Protein AF-A0A920VM15-F1 (afdb_monomer_lite)

pLDDT: mean 83.74, std 12.11, range [47.72, 96.0]

Structure (mmCIF, N/CA/C/O backbone):
data_AF-A0A920VM15-F1
#
_entry.id   AF-A0A920VM15-F1
#
loop_
_atom_site.group_PDB
_atom_site.id
_atom_site.type_symbol
_atom_site.label_atom_id
_atom_site.label_alt_id
_atom_site.label_comp_id
_atom_site.label_asym_id
_atom_site.label_entity_id
_atom_site.label_seq_id
_atom_site.pdbx_PDB_ins_code
_atom_site.Cartn_x
_atom_site.Cartn_y
_atom_site.Cartn_z
_atom_site.occupancy
_atom_site.B_iso_or_equiv
_atom_site.auth_seq_id
_atom_site.auth_comp_id
_atom_site.auth_asym_id
_atom_site.auth_atom_id
_atom_site.pdbx_PDB_model_num
ATOM 1 N N . MET A 1 1 ? 16.550 -5.297 4.696 1.00 69.75 1 MET A N 1
ATOM 2 C CA . MET A 1 1 ? 15.982 -5.870 3.453 1.00 69.75 1 MET A CA 1
ATOM 3 C C . MET A 1 1 ? 17.003 -6.831 2.857 1.00 69.75 1 MET A C 1
ATOM 5 O O . MET A 1 1 ? 18.177 -6.502 2.910 1.00 69.75 1 MET A O 1
ATOM 9 N N . ARG A 1 2 ? 16.582 -8.013 2.374 1.00 75.94 2 ARG A N 1
ATOM 10 C CA . ARG A 1 2 ? 17.466 -9.084 1.843 1.00 75.94 2 ARG A CA 1
ATOM 11 C C . ARG A 1 2 ? 17.339 -9.308 0.327 1.00 75.94 2 ARG A C 1
ATOM 13 O O . ARG A 1 2 ? 17.955 -10.216 -0.217 1.00 75.94 2 ARG A O 1
ATOM 20 N N . LEU A 1 3 ? 16.478 -8.546 -0.341 1.00 76.50 3 LEU A N 1
ATOM 21 C CA . LEU A 1 3 ? 16.259 -8.643 -1.780 1.00 76.50 3 LEU A CA 1
ATOM 22 C C . LEU A 1 3 ? 17.091 -7.569 -2.481 1.00 76.50 3 LEU A C 1
ATOM 24 O O . LEU A 1 3 ? 17.057 -6.413 -2.060 1.00 76.50 3 LEU A O 1
ATOM 28 N N . LEU A 1 4 ? 17.803 -7.960 -3.537 1.00 77.56 4 LEU A N 1
ATOM 29 C CA . LEU A 1 4 ? 18.454 -7.052 -4.477 1.00 77.56 4 LEU A CA 1
ATOM 30 C C . LEU A 1 4 ? 17.941 -7.377 -5.882 1.00 77.56 4 LEU A C 1
ATOM 32 O O . LEU A 1 4 ? 18.099 -8.506 -6.351 1.00 77.56 4 LEU A O 1
ATOM 36 N N . GLU A 1 5 ? 17.326 -6.399 -6.542 1.00 76.06 5 GLU A N 1
ATOM 37 C CA . GLU A 1 5 ? 16.900 -6.513 -7.938 1.00 76.06 5 GLU A CA 1
ATOM 38 C C . GLU A 1 5 ? 17.951 -5.844 -8.831 1.00 76.06 5 GLU A C 1
ATOM 40 O O . GLU A 1 5 ? 18.312 -4.685 -8.619 1.00 76.06 5 GLU A O 1
ATOM 45 N N . VAL A 1 6 ? 18.482 -6.593 -9.799 1.00 78.38 6 VAL A N 1
ATOM 46 C CA . VAL A 1 6 ? 19.460 -6.093 -10.774 1.00 78.38 6 VAL A CA 1
ATOM 47 C C . VAL A 1 6 ? 18.775 -6.039 -12.134 1.00 78.38 6 VAL A C 1
ATOM 49 O O . VAL A 1 6 ? 18.546 -7.079 -12.744 1.00 78.38 6 VAL A O 1
ATOM 52 N N . VAL A 1 7 ? 18.462 -4.831 -12.607 1.00 76.88 7 VAL A N 1
ATOM 53 C CA . VAL A 1 7 ? 17.734 -4.609 -13.867 1.00 76.88 7 VAL A CA 1
ATOM 54 C C . VAL A 1 7 ? 18.708 -4.277 -14.998 1.00 76.88 7 VAL A C 1
ATOM 56 O O . VAL A 1 7 ? 19.536 -3.372 -14.879 1.00 76.88 7 VAL A O 1
ATOM 59 N N . ALA A 1 8 ? 18.596 -4.991 -16.119 1.00 79.25 8 ALA A N 1
ATOM 60 C CA . ALA A 1 8 ? 19.393 -4.755 -17.319 1.00 79.25 8 ALA A CA 1
ATOM 61 C C . ALA A 1 8 ? 18.551 -4.074 -18.409 1.00 79.25 8 ALA A C 1
ATOM 63 O O . ALA A 1 8 ? 17.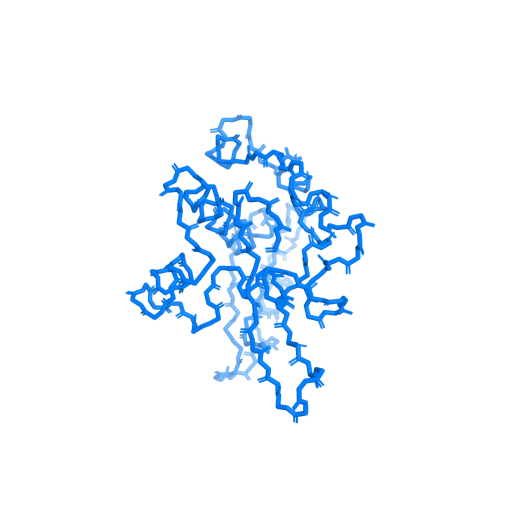553 -4.623 -18.869 1.00 79.25 8 ALA A O 1
ATOM 64 N N . GLY A 1 9 ? 18.977 -2.895 -18.863 1.00 79.19 9 GLY A N 1
ATOM 65 C CA . GLY A 1 9 ? 18.382 -2.231 -20.023 1.00 79.19 9 GLY A CA 1
ATOM 66 C C . GLY A 1 9 ? 18.972 -2.735 -21.344 1.00 79.19 9 GLY A C 1
ATOM 67 O O . GLY A 1 9 ? 19.984 -3.433 -21.369 1.00 79.19 9 GLY A O 1
ATOM 68 N N . HIS A 1 10 ? 18.405 -2.303 -22.474 1.00 81.94 10 HIS A N 1
ATOM 69 C CA . HIS A 1 10 ? 18.841 -2.727 -23.818 1.00 81.94 10 HIS A CA 1
ATOM 70 C C . HIS A 1 10 ? 20.315 -2.436 -24.145 1.00 81.94 10 HIS A C 1
ATOM 72 O O . HIS A 1 10 ? 20.894 -3.075 -25.019 1.00 81.94 10 HIS A O 1
ATOM 78 N N . LYS A 1 11 ? 20.922 -1.456 -23.467 1.00 86.19 11 LYS A N 1
ATOM 79 C CA . LYS A 1 11 ? 22.331 -1.071 -23.645 1.00 86.19 11 LYS A CA 1
ATOM 80 C C . LYS A 1 11 ? 23.255 -1.668 -22.579 1.00 86.19 11 LYS A C 1
ATOM 82 O O . LYS A 1 11 ? 24.462 -1.435 -22.628 1.00 86.19 11 LYS A O 1
ATOM 87 N N . THR A 1 12 ? 22.715 -2.398 -21.603 1.00 83.25 12 THR A N 1
ATOM 88 C CA . THR A 1 12 ? 23.509 -2.977 -20.520 1.00 83.25 12 THR A CA 1
ATOM 89 C C . THR A 1 12 ? 24.332 -4.140 -21.058 1.00 83.25 12 THR A C 1
ATOM 91 O O . THR A 1 12 ? 23.804 -5.098 -21.619 1.00 83.25 12 THR A O 1
ATOM 94 N N . ARG A 1 13 ? 25.654 -4.054 -20.897 1.00 85.31 13 ARG A N 1
ATOM 95 C CA . ARG A 1 13 ? 26.581 -5.066 -21.406 1.00 85.31 13 ARG A CA 1
ATOM 96 C C . ARG A 1 13 ? 26.505 -6.341 -20.538 1.00 85.31 13 ARG A C 1
ATOM 98 O O . ARG A 1 13 ? 26.570 -6.238 -19.315 1.00 85.31 13 ARG A O 1
ATOM 105 N N . PRO A 1 14 ? 26.380 -7.553 -21.107 1.00 80.31 14 PRO A N 1
ATOM 106 C CA . PRO A 1 14 ? 26.185 -8.765 -20.298 1.00 80.31 14 PRO A CA 1
ATOM 107 C C . PRO A 1 14 ? 27.326 -9.097 -19.320 1.00 80.31 14 PRO A C 1
ATOM 109 O O . PRO A 1 14 ? 27.109 -9.725 -18.287 1.00 80.31 14 PRO A O 1
ATOM 112 N N . ASP A 1 15 ? 28.554 -8.687 -19.623 1.00 84.19 15 ASP A N 1
ATOM 113 C CA . ASP A 1 15 ? 29.727 -8.850 -18.755 1.00 84.19 15 ASP A CA 1
ATOM 114 C C . ASP A 1 15 ? 29.670 -7.974 -17.493 1.00 84.19 15 ASP A C 1
ATOM 116 O O . ASP A 1 15 ? 30.233 -8.382 -16.480 1.00 84.19 15 ASP A O 1
ATOM 120 N N . VAL A 1 16 ? 28.967 -6.831 -17.507 1.00 82.31 16 VAL A N 1
ATOM 121 C CA . VAL A 1 16 ? 28.811 -5.984 -16.308 1.00 82.31 16 VAL A CA 1
ATOM 122 C C . VAL A 1 16 ? 27.791 -6.544 -15.317 1.00 82.31 16 VAL A C 1
ATOM 124 O O . VAL A 1 16 ? 27.842 -6.202 -14.141 1.00 82.31 16 VAL A O 1
ATOM 127 N N . LEU A 1 17 ? 26.908 -7.449 -15.754 1.00 76.31 17 LEU A N 1
ATOM 128 C CA . LEU A 1 17 ? 25.917 -8.096 -14.885 1.00 76.31 17 LEU A CA 1
ATOM 129 C C . LEU A 1 17 ? 26.529 -9.201 -14.013 1.00 76.31 17 LEU A C 1
ATOM 131 O O . LEU A 1 17 ? 26.066 -9.442 -12.898 1.00 76.31 17 LEU A O 1
ATOM 135 N N . LYS A 1 18 ? 27.590 -9.864 -14.495 1.00 72.75 18 LYS A N 1
ATOM 136 C CA . LYS A 1 18 ? 28.226 -10.990 -13.789 1.00 72.75 18 LYS A CA 1
ATOM 137 C C . LYS A 1 18 ? 28.810 -10.584 -12.424 1.00 72.75 18 LYS A C 1
ATOM 139 O O . LYS A 1 18 ? 28.553 -11.297 -11.457 1.00 72.75 18 LYS A O 1
ATOM 144 N N . PRO A 1 19 ? 29.530 -9.450 -12.285 1.00 75.69 19 PRO A N 1
ATOM 145 C CA . PRO A 1 19 ? 29.962 -8.963 -10.977 1.00 75.69 19 PRO A CA 1
ATOM 146 C C . PRO A 1 19 ? 28.802 -8.552 -10.064 1.00 75.69 19 PRO A C 1
ATOM 148 O O . PRO A 1 19 ? 28.908 -8.739 -8.857 1.00 75.69 19 PRO A O 1
ATOM 151 N N . CYS A 1 20 ? 27.690 -8.038 -10.608 1.00 71.25 20 CYS A N 1
ATOM 152 C CA . CYS A 1 20 ? 26.536 -7.610 -9.810 1.00 71.25 20 CYS A CA 1
ATOM 153 C C . CYS A 1 20 ? 25.872 -8.771 -9.060 1.00 71.25 20 CYS A C 1
ATOM 155 O O . CYS A 1 20 ? 25.468 -8.594 -7.914 1.00 71.25 20 CYS A O 1
ATOM 157 N N . GLY A 1 21 ? 25.830 -9.969 -9.653 1.00 64.56 21 GLY A N 1
ATOM 158 C CA . GLY A 1 21 ? 25.385 -11.180 -8.951 1.00 64.56 21 GLY A CA 1
ATOM 159 C C . GLY A 1 21 ? 26.270 -11.539 -7.750 1.00 64.56 21 GLY A C 1
ATOM 160 O O . GLY A 1 21 ? 25.779 -12.072 -6.760 1.00 64.56 21 GLY A O 1
ATOM 161 N N . ASN A 1 22 ? 27.553 -11.166 -7.797 1.00 66.44 22 ASN A N 1
ATOM 162 C CA . ASN A 1 22 ? 28.522 -11.397 -6.725 1.00 66.44 22 ASN A CA 1
ATOM 163 C C . ASN A 1 22 ? 28.566 -10.264 -5.683 1.00 66.44 22 ASN A C 1
ATOM 165 O O . ASN A 1 22 ? 29.243 -10.421 -4.670 1.00 66.44 22 ASN A O 1
ATOM 169 N N . LEU A 1 23 ? 27.854 -9.144 -5.892 1.00 65.88 23 LEU A N 1
ATOM 170 C CA . LEU A 1 23 ? 27.677 -8.083 -4.879 1.00 65.88 23 LEU A CA 1
ATOM 171 C C . LEU A 1 23 ? 26.767 -8.522 -3.721 1.00 65.88 23 LEU A C 1
ATOM 173 O O . LEU A 1 23 ? 26.707 -7.851 -2.693 1.00 65.88 23 LEU A O 1
ATOM 177 N N . ALA A 1 24 ? 26.109 -9.672 -3.870 1.00 62.44 24 ALA A N 1
ATOM 178 C CA . ALA A 1 24 ? 25.329 -10.361 -2.854 1.00 62.44 24 ALA A CA 1
ATOM 179 C C . ALA A 1 24 ? 26.046 -11.644 -2.359 1.00 62.44 24 ALA A C 1
ATOM 181 O O . ALA A 1 24 ? 25.526 -12.744 -2.550 1.00 62.44 24 ALA A O 1
ATOM 182 N N . PRO A 1 25 ? 27.256 -11.575 -1.764 1.00 52.12 25 PRO A N 1
ATOM 183 C CA . PRO A 1 25 ? 27.951 -12.777 -1.316 1.00 52.12 25 PRO A CA 1
ATOM 184 C C . PRO A 1 25 ? 27.314 -13.330 -0.024 1.00 52.12 25 PRO A C 1
ATOM 186 O O . PRO A 1 25 ? 27.494 -12.762 1.053 1.00 52.12 25 PRO A O 1
ATOM 189 N N . GLY A 1 26 ? 26.595 -14.457 -0.123 1.00 59.56 26 GLY A N 1
ATOM 190 C CA . GLY A 1 26 ? 26.108 -15.268 1.011 1.00 59.56 26 GLY A CA 1
ATOM 191 C C . GLY A 1 26 ? 24.584 -15.295 1.233 1.00 59.56 26 GLY A C 1
ATOM 192 O O . GLY A 1 26 ? 23.815 -14.688 0.493 1.00 59.56 26 GLY A O 1
ATOM 193 N N . ASP A 1 27 ? 24.152 -15.988 2.298 1.00 52.97 27 ASP A N 1
ATOM 194 C CA . ASP A 1 27 ? 22.747 -16.290 2.673 1.00 52.97 27 ASP A CA 1
ATOM 195 C C . ASP A 1 27 ? 21.830 -15.068 2.915 1.00 52.97 27 ASP A C 1
ATOM 197 O O . ASP A 1 27 ? 20.625 -15.209 3.152 1.00 52.97 27 ASP A O 1
ATOM 201 N N . TRP A 1 28 ? 22.377 -13.850 2.910 1.00 55.44 28 TRP A N 1
ATOM 202 C CA . TRP A 1 28 ? 21.669 -12.633 3.317 1.00 55.44 28 TRP A CA 1
ATOM 203 C C . TRP A 1 28 ? 21.126 -11.801 2.154 1.00 55.44 28 TRP A C 1
ATOM 205 O O . TRP A 1 28 ? 20.288 -10.932 2.401 1.00 55.44 28 TRP A O 1
ATOM 215 N N . ALA A 1 29 ? 21.532 -12.067 0.912 1.00 49.91 29 ALA A N 1
ATOM 216 C CA . ALA A 1 29 ? 21.044 -11.339 -0.251 1.00 49.91 29 ALA A CA 1
ATOM 217 C C . ALA A 1 29 ? 20.622 -12.302 -1.368 1.00 49.91 29 ALA A C 1
ATOM 219 O O . ALA A 1 29 ? 21.442 -12.953 -2.007 1.00 49.91 29 ALA A O 1
ATOM 220 N N . ARG A 1 30 ? 19.313 -12.389 -1.627 1.00 52.88 30 ARG A N 1
ATOM 221 C CA . ARG A 1 30 ? 18.801 -13.050 -2.832 1.00 52.88 30 ARG A CA 1
ATOM 222 C C . ARG A 1 30 ? 18.859 -12.019 -3.952 1.00 52.88 30 ARG A C 1
ATOM 224 O O . ARG A 1 30 ? 18.038 -11.106 -3.987 1.00 52.88 30 ARG A O 1
ATOM 231 N N . ALA A 1 31 ? 19.849 -12.140 -4.830 1.00 53.06 31 ALA A N 1
ATOM 232 C CA . ALA A 1 31 ? 19.865 -11.387 -6.073 1.00 53.06 31 ALA A CA 1
ATOM 233 C C . ALA A 1 31 ? 18.868 -12.039 -7.041 1.00 53.06 31 ALA A C 1
ATOM 235 O O . ALA A 1 31 ? 19.081 -13.167 -7.491 1.00 53.06 31 ALA A O 1
ATOM 236 N N . LEU A 1 32 ? 17.770 -11.353 -7.356 1.00 53.31 32 LEU A N 1
ATOM 237 C CA . LEU A 1 32 ? 16.983 -11.709 -8.532 1.00 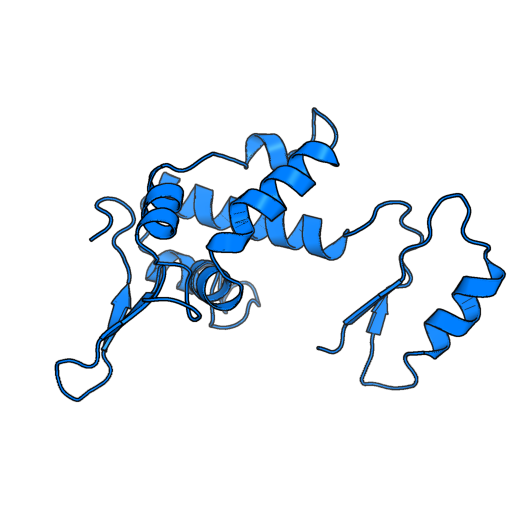53.31 32 LEU A CA 1
ATOM 238 C C . LEU A 1 32 ? 17.683 -11.074 -9.733 1.00 53.31 32 LEU A C 1
ATOM 240 O O . LEU A 1 32 ? 17.564 -9.880 -9.990 1.00 53.31 32 LEU A O 1
ATOM 244 N N . SER A 1 33 ? 18.453 -11.891 -10.448 1.00 51.22 33 SER A N 1
ATOM 245 C CA . SER A 1 33 ? 18.886 -11.596 -11.812 1.00 51.22 33 SER A CA 1
ATOM 246 C C . SER A 1 33 ? 17.689 -11.837 -12.731 1.00 51.22 33 SER A C 1
ATOM 248 O O . SER A 1 33 ? 17.612 -12.863 -13.410 1.00 51.22 33 SER A O 1
ATOM 250 N N . SER A 1 34 ? 16.713 -10.935 -12.728 1.00 49.72 34 SER A N 1
ATOM 251 C CA . SER A 1 34 ? 15.750 -10.915 -13.816 1.00 49.72 34 SER A CA 1
ATOM 252 C C . SER A 1 34 ? 16.462 -10.278 -15.009 1.00 49.72 34 SER A C 1
ATOM 254 O O . SER A 1 34 ? 16.786 -9.096 -15.022 1.00 49.72 34 SER A O 1
ATOM 256 N N . ALA A 1 35 ? 16.699 -11.059 -16.063 1.00 47.72 35 ALA A N 1
ATOM 257 C CA . ALA A 1 35 ? 16.913 -10.503 -17.400 1.00 47.72 35 ALA A CA 1
ATOM 258 C C . ALA A 1 35 ? 15.583 -9.925 -17.934 1.00 47.72 35 ALA A C 1
ATOM 260 O O . ALA A 1 35 ? 15.178 -10.189 -19.061 1.00 47.72 35 ALA A O 1
ATOM 261 N N . THR A 1 36 ? 14.858 -9.202 -17.082 1.00 51.09 36 THR A N 1
ATOM 262 C CA . THR A 1 36 ? 13.647 -8.479 -17.423 1.00 51.09 36 THR A CA 1
ATOM 263 C C . THR A 1 36 ? 14.108 -7.102 -17.867 1.00 51.09 36 THR A C 1
ATOM 265 O O . THR A 1 36 ? 14.799 -6.396 -17.140 1.00 51.09 36 THR A O 1
ATOM 268 N N . THR A 1 37 ? 13.746 -6.724 -19.091 1.00 52.69 37 THR A N 1
ATOM 269 C CA . THR A 1 37 ? 14.032 -5.393 -19.653 1.00 52.69 37 THR A CA 1
ATOM 270 C C . THR A 1 37 ? 13.185 -4.291 -19.024 1.00 52.69 37 THR A C 1
ATOM 272 O O . THR A 1 37 ? 13.335 -3.122 -19.370 1.00 52.69 37 THR A O 1
ATOM 275 N N . ARG A 1 38 ? 12.263 -4.672 -18.141 1.00 58.50 38 ARG A N 1
ATOM 276 C CA . ARG A 1 38 ? 11.368 -3.781 -17.431 1.00 58.50 38 ARG A CA 1
ATOM 277 C C . ARG A 1 38 ? 11.953 -3.451 -16.051 1.00 58.50 38 ARG A C 1
ATOM 279 O O . ARG A 1 38 ? 12.287 -4.378 -15.311 1.00 58.50 38 ARG A O 1
ATOM 286 N N . PRO A 1 39 ? 12.101 -2.169 -15.698 1.00 55.00 39 PRO A N 1
ATOM 287 C CA . PRO A 1 39 ? 12.264 -1.773 -14.302 1.00 55.00 39 PRO A CA 1
ATOM 288 C C . PRO A 1 39 ? 11.180 -2.416 -13.420 1.00 55.00 39 PRO A C 1
ATOM 290 O O . PRO A 1 39 ? 10.187 -2.903 -13.940 1.00 55.00 39 PRO A O 1
ATOM 293 N N . ASP A 1 40 ? 11.409 -2.458 -12.106 1.00 62.62 40 ASP A N 1
ATOM 294 C CA . ASP A 1 40 ? 10.359 -2.561 -11.078 1.00 62.62 40 ASP A CA 1
ATOM 295 C C . ASP A 1 40 ? 9.453 -3.816 -11.027 1.00 62.62 40 ASP A C 1
ATOM 297 O O . ASP A 1 40 ? 8.440 -3.817 -10.329 1.00 62.62 40 ASP A O 1
ATOM 301 N N . SER A 1 41 ? 9.818 -4.927 -11.668 1.00 67.38 41 SER A N 1
ATOM 302 C CA . SER A 1 41 ? 8.937 -6.101 -11.803 1.00 67.38 41 SER A CA 1
ATOM 303 C C . SER A 1 41 ? 8.347 -6.632 -10.483 1.00 67.38 41 SER A C 1
ATOM 305 O O . SER A 1 41 ? 7.176 -7.018 -10.423 1.00 67.38 41 SER A O 1
ATOM 307 N N . SER A 1 42 ? 9.133 -6.606 -9.401 1.00 71.88 42 SER A N 1
ATOM 308 C CA . SER A 1 42 ? 8.681 -6.983 -8.057 1.00 71.88 42 SER A CA 1
ATOM 309 C C . SER A 1 42 ? 7.758 -5.937 -7.414 1.00 71.88 42 SER A C 1
ATOM 311 O O . SER A 1 42 ? 6.814 -6.288 -6.697 1.00 71.88 42 SER A O 1
ATOM 313 N N . GLN A 1 43 ? 7.989 -4.656 -7.705 1.00 81.00 43 GLN A N 1
ATOM 314 C CA . GLN A 1 43 ? 7.141 -3.544 -7.287 1.00 81.00 43 GLN A CA 1
ATOM 315 C C . GLN A 1 43 ? 5.795 -3.593 -8.014 1.00 81.00 43 GLN A C 1
ATOM 317 O O . GLN A 1 43 ? 4.771 -3.567 -7.339 1.00 81.00 43 GLN A O 1
ATOM 322 N N . THR A 1 44 ? 5.785 -3.770 -9.339 1.00 82.81 44 THR A N 1
ATOM 323 C CA . THR A 1 44 ? 4.570 -3.887 -10.163 1.00 82.81 44 THR A CA 1
ATOM 324 C C . THR A 1 44 ? 3.602 -4.926 -9.583 1.00 82.81 44 THR A C 1
ATOM 326 O O . THR A 1 44 ? 2.432 -4.627 -9.338 1.00 82.81 44 THR A O 1
ATOM 329 N N . ALA A 1 45 ? 4.087 -6.138 -9.284 1.00 84.94 45 ALA A N 1
ATOM 330 C CA . ALA A 1 45 ? 3.255 -7.196 -8.704 1.00 84.94 45 ALA A CA 1
ATOM 331 C C . ALA A 1 45 ? 2.726 -6.841 -7.301 1.00 84.94 45 ALA A C 1
ATOM 333 O O . ALA A 1 45 ? 1.579 -7.144 -6.971 1.00 84.94 45 ALA A O 1
ATOM 334 N N . SER A 1 46 ? 3.550 -6.183 -6.481 1.00 86.62 46 SER A N 1
ATOM 335 C CA . SER A 1 46 ? 3.176 -5.781 -5.120 1.00 86.62 46 SER A CA 1
ATOM 336 C C . SER A 1 46 ? 2.103 -4.691 -5.126 1.00 86.62 46 SER A C 1
ATOM 338 O O . SER A 1 46 ? 1.137 -4.775 -4.373 1.00 86.62 46 SER A O 1
ATOM 340 N N . VAL A 1 47 ? 2.246 -3.696 -6.003 1.00 89.50 47 VAL A N 1
ATOM 341 C CA . VAL A 1 47 ? 1.291 -2.593 -6.162 1.00 89.50 47 VAL A CA 1
ATOM 342 C C . VAL A 1 47 ? -0.039 -3.113 -6.695 1.00 89.50 47 VAL A C 1
ATOM 344 O O . VAL A 1 47 ? -1.081 -2.782 -6.140 1.00 89.50 47 VAL A O 1
ATOM 347 N N . PHE A 1 48 ? -0.016 -3.989 -7.705 1.00 91.06 48 PHE A N 1
ATOM 348 C CA . PHE A 1 48 ? -1.230 -4.624 -8.219 1.00 91.06 48 PHE A CA 1
ATOM 349 C C . PHE A 1 48 ? -1.991 -5.387 -7.126 1.00 91.06 48 PHE A C 1
ATOM 351 O O . PHE A 1 48 ? -3.209 -5.250 -7.003 1.00 91.06 48 PHE A O 1
ATOM 358 N N . TRP A 1 49 ? -1.280 -6.171 -6.312 1.00 91.06 49 TRP A N 1
ATOM 359 C CA . TRP A 1 49 ? -1.879 -6.913 -5.205 1.00 91.06 49 TRP A CA 1
ATOM 360 C C . TRP A 1 49 ? -2.487 -5.985 -4.142 1.00 91.06 49 TRP A C 1
ATOM 362 O O . TRP A 1 49 ? -3.618 -6.220 -3.716 1.00 91.06 49 TRP A O 1
ATOM 372 N N . MET A 1 50 ? -1.781 -4.917 -3.752 1.00 91.44 50 MET A N 1
ATOM 373 C CA . MET A 1 50 ? -2.289 -3.940 -2.781 1.00 91.44 50 MET A CA 1
ATOM 374 C C . MET A 1 50 ? -3.537 -3.218 -3.296 1.00 91.44 50 MET A C 1
ATOM 376 O O . MET A 1 50 ? -4.545 -3.195 -2.599 1.00 91.44 50 MET A O 1
ATOM 380 N N . GLU A 1 51 ? -3.496 -2.682 -4.517 1.00 91.94 51 GLU A N 1
ATOM 381 C CA . GLU A 1 51 ? -4.635 -1.981 -5.129 1.00 91.94 51 GLU A CA 1
ATOM 382 C C . GLU A 1 51 ? -5.849 -2.903 -5.288 1.00 91.94 51 GLU A C 1
ATOM 384 O O . GLU A 1 51 ? -6.977 -2.499 -5.019 1.00 91.94 51 GLU A O 1
ATOM 389 N N . SER A 1 52 ? -5.625 -4.175 -5.637 1.00 93.19 52 SER A N 1
ATOM 390 C CA . SER A 1 52 ? -6.702 -5.171 -5.695 1.00 93.19 52 SER A CA 1
ATOM 391 C C . SER A 1 52 ? -7.358 -5.358 -4.328 1.00 93.19 52 SER A C 1
ATOM 393 O O . SER A 1 52 ? -8.580 -5.329 -4.219 1.00 93.19 52 SER A O 1
ATOM 395 N N . ALA A 1 53 ? -6.556 -5.528 -3.275 1.00 93.19 53 ALA A N 1
ATOM 396 C CA . ALA A 1 53 ? -7.067 -5.731 -1.925 1.00 93.19 53 ALA A CA 1
ATOM 397 C C . ALA A 1 53 ? -7.813 -4.496 -1.392 1.00 93.19 53 ALA A C 1
ATOM 399 O O . ALA A 1 53 ? -8.877 -4.650 -0.799 1.00 93.19 53 ALA A O 1
ATOM 400 N N . VAL A 1 54 ? -7.311 -3.285 -1.657 1.00 92.06 54 VAL A N 1
ATOM 401 C CA . VAL A 1 54 ? -8.007 -2.036 -1.310 1.00 92.06 54 VAL A CA 1
ATOM 402 C C . VAL A 1 54 ? -9.333 -1.941 -2.057 1.00 92.06 54 VAL A C 1
ATOM 404 O O . VAL A 1 54 ? -10.370 -1.730 -1.433 1.00 92.06 54 VAL A O 1
ATOM 407 N N . ARG A 1 55 ? -9.327 -2.151 -3.378 1.00 92.12 55 ARG A N 1
ATOM 408 C CA . ARG A 1 55 ? -10.540 -2.106 -4.196 1.00 92.12 55 ARG A CA 1
ATOM 409 C C . ARG A 1 55 ? -11.609 -3.065 -3.680 1.00 92.12 55 ARG A C 1
ATOM 411 O O . ARG A 1 55 ? -12.746 -2.641 -3.500 1.00 92.12 55 ARG A O 1
ATOM 418 N N . PHE A 1 56 ? -11.259 -4.328 -3.444 1.00 93.00 56 PHE A N 1
ATOM 419 C CA . PHE A 1 56 ? -12.230 -5.314 -2.970 1.00 93.00 56 PHE A CA 1
ATOM 420 C C . PHE A 1 56 ? -12.668 -5.061 -1.528 1.00 93.00 56 PHE A C 1
ATOM 422 O O . PHE A 1 56 ? -13.825 -5.295 -1.219 1.00 93.00 56 PHE A O 1
ATOM 429 N N . ALA A 1 57 ? -11.821 -4.491 -0.665 1.00 94.19 57 ALA A N 1
ATOM 430 C CA . ALA A 1 57 ? -12.266 -4.058 0.659 1.00 94.19 57 ALA A CA 1
ATOM 431 C C . ALA A 1 57 ? -13.377 -2.994 0.578 1.00 94.19 57 ALA A C 1
ATOM 433 O O . ALA A 1 57 ? -14.344 -3.072 1.332 1.00 94.19 57 ALA A O 1
ATOM 434 N N . PHE A 1 58 ? -13.277 -2.046 -0.363 1.00 91.31 58 PHE A N 1
ATOM 435 C CA . PHE A 1 58 ? -14.347 -1.078 -0.621 1.00 91.31 58 PHE A CA 1
ATOM 436 C C . PHE A 1 58 ? -15.583 -1.717 -1.274 1.00 91.31 58 PHE A C 1
ATOM 438 O O . PHE A 1 58 ? -16.698 -1.433 -0.846 1.00 91.31 58 PHE A O 1
ATOM 445 N N . GLU A 1 59 ? -15.408 -2.555 -2.304 1.00 92.38 59 GLU A N 1
ATOM 446 C CA . GLU A 1 59 ? -16.527 -3.187 -3.031 1.00 92.38 59 GLU A CA 1
ATOM 447 C C . GLU A 1 59 ? -17.318 -4.174 -2.160 1.00 92.38 59 GLU A C 1
ATOM 449 O O . GLU A 1 59 ? -18.545 -4.195 -2.235 1.00 92.38 59 GLU A O 1
ATOM 454 N N . ASP A 1 60 ? -16.631 -4.939 -1.311 1.00 94.56 60 ASP A N 1
ATOM 455 C CA . ASP A 1 60 ? -17.233 -5.934 -0.417 1.00 94.56 60 ASP A CA 1
ATOM 456 C C . ASP A 1 60 ? -17.622 -5.341 0.951 1.00 94.56 60 ASP A C 1
ATOM 458 O O . ASP A 1 60 ? -18.044 -6.070 1.850 1.00 94.56 60 ASP A O 1
ATOM 462 N N . GLU A 1 61 ? -17.491 -4.020 1.117 1.00 94.31 61 GLU A N 1
ATOM 463 C CA . GLU A 1 61 ? -17.874 -3.279 2.323 1.00 94.31 61 GLU A CA 1
ATOM 464 C C . GLU A 1 61 ? -17.202 -3.781 3.618 1.00 94.31 61 GLU A C 1
ATOM 466 O O . GLU A 1 61 ? -17.798 -3.738 4.700 1.00 94.31 61 GLU A O 1
ATOM 471 N N . LEU A 1 62 ? -15.955 -4.243 3.513 1.00 95.88 62 LEU A N 1
ATOM 472 C CA . LEU A 1 62 ? -15.180 -4.766 4.636 1.00 95.88 62 LEU A CA 1
ATOM 473 C C . LEU A 1 62 ? -14.644 -3.635 5.515 1.00 95.88 62 LEU A C 1
ATOM 475 O O . LEU A 1 62 ? -14.272 -2.568 5.026 1.00 95.88 62 LEU A O 1
ATOM 479 N N . SER A 1 63 ? -14.513 -3.886 6.817 1.00 96.00 63 SER A N 1
ATOM 480 C CA . SER A 1 63 ? -13.693 -3.023 7.674 1.00 96.00 63 SER A CA 1
ATOM 481 C C . SER A 1 63 ? -12.199 -3.181 7.365 1.00 96.00 63 SER A C 1
ATOM 483 O O . SER A 1 63 ? -11.748 -4.199 6.826 1.00 96.00 63 SER A O 1
ATOM 485 N N . VAL A 1 64 ? -11.403 -2.183 7.763 1.00 95.69 64 VAL A N 1
ATOM 486 C CA . VAL A 1 64 ? -9.936 -2.213 7.646 1.00 95.69 64 VAL A CA 1
ATOM 487 C C . VAL A 1 64 ? -9.364 -3.462 8.329 1.00 95.69 64 VAL A C 1
ATOM 489 O O . VAL A 1 64 ? -8.490 -4.136 7.786 1.00 95.69 64 VAL A O 1
ATOM 492 N N . GLU A 1 65 ? -9.861 -3.806 9.516 1.00 95.00 65 GLU A N 1
ATOM 493 C CA . GLU A 1 65 ? -9.440 -4.980 10.278 1.00 95.00 65 GLU A CA 1
ATOM 494 C C . GLU A 1 65 ? -9.824 -6.297 9.624 1.00 95.00 65 GLU A C 1
ATOM 496 O O . GLU A 1 65 ? -9.014 -7.225 9.644 1.00 95.00 65 GLU A O 1
ATOM 501 N N . GLU A 1 66 ? -11.029 -6.405 9.067 1.00 95.31 66 GLU A N 1
ATOM 502 C CA . GLU A 1 66 ? -11.456 -7.616 8.363 1.00 95.31 66 GLU A CA 1
ATOM 503 C C . GL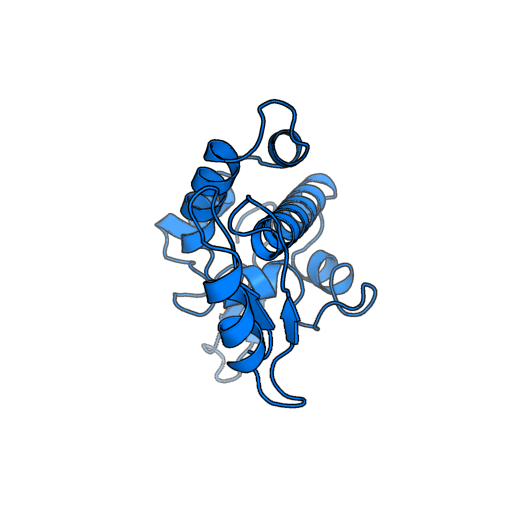U A 1 66 ? -10.598 -7.845 7.124 1.00 95.31 66 GLU A C 1
ATOM 505 O O . GLU A 1 66 ? -10.068 -8.945 6.938 1.00 95.31 66 GLU A O 1
ATOM 510 N N . ALA A 1 67 ? -10.383 -6.798 6.326 1.00 95.69 67 ALA A N 1
ATOM 511 C CA . ALA A 1 67 ? -9.523 -6.861 5.156 1.00 95.69 67 ALA A CA 1
ATOM 512 C C . ALA A 1 67 ? -8.089 -7.270 5.532 1.00 95.69 67 ALA A C 1
ATOM 514 O O . ALA A 1 67 ? -7.549 -8.206 4.944 1.00 95.69 67 ALA A O 1
ATOM 515 N N . ASP A 1 68 ? -7.487 -6.660 6.557 1.00 95.19 68 ASP A N 1
ATOM 516 C CA . ASP A 1 68 ? -6.135 -7.011 7.014 1.00 95.19 68 ASP A CA 1
ATOM 517 C C . ASP A 1 68 ? -6.048 -8.415 7.638 1.00 95.19 68 ASP A C 1
ATOM 519 O O . ASP A 1 68 ? -5.005 -9.075 7.551 1.00 95.19 68 ASP A O 1
ATOM 523 N N . ALA A 1 69 ? -7.126 -8.902 8.258 1.00 93.62 69 ALA A N 1
ATOM 524 C CA . ALA A 1 69 ? -7.193 -10.254 8.802 1.00 93.62 69 ALA A CA 1
ATOM 525 C C . ALA A 1 69 ? -7.259 -11.316 7.695 1.00 93.62 69 ALA A C 1
ATOM 527 O O . ALA A 1 69 ? -6.593 -12.352 7.806 1.00 93.62 69 ALA A O 1
ATOM 528 N N . ILE A 1 70 ? -8.019 -11.053 6.627 1.00 92.06 70 ILE A N 1
ATOM 529 C CA . ILE A 1 70 ? -8.115 -11.912 5.439 1.00 92.06 70 ILE A CA 1
ATOM 530 C C . ILE A 1 70 ? -6.794 -11.863 4.659 1.00 92.06 70 ILE A C 1
ATOM 532 O O . ILE A 1 70 ? -6.159 -12.897 4.431 1.00 92.06 70 ILE A O 1
ATOM 536 N N . ILE A 1 71 ? -6.334 -10.655 4.325 1.00 89.56 71 ILE A N 1
ATOM 537 C CA . ILE A 1 71 ? -5.141 -10.341 3.522 1.00 89.56 71 ILE A CA 1
ATOM 538 C C . ILE A 1 71 ? -3.882 -10.275 4.413 1.00 89.56 71 ILE A C 1
ATOM 540 O O . ILE A 1 71 ? -3.012 -9.414 4.293 1.00 89.56 71 ILE A O 1
ATOM 544 N N . GLY A 1 72 ? -3.774 -11.214 5.350 1.00 88.19 72 GLY A N 1
ATOM 545 C CA . GLY A 1 72 ? -2.691 -11.284 6.326 1.00 88.19 72 GLY A CA 1
ATOM 546 C C . GLY A 1 72 ? -2.107 -12.688 6.419 1.00 88.19 72 GLY A C 1
ATOM 547 O O . GLY A 1 72 ? -1.748 -13.319 5.421 1.00 88.19 72 GLY A O 1
ATOM 548 N N . LYS A 1 73 ? -2.041 -13.216 7.644 1.00 88.88 73 LYS A N 1
ATOM 549 C CA . LYS A 1 73 ? -1.501 -14.560 7.907 1.00 88.88 73 LYS A CA 1
ATOM 550 C C . LYS A 1 73 ? -2.137 -15.679 7.064 1.00 88.88 73 LYS A C 1
ATOM 552 O O . LYS A 1 73 ? -1.367 -16.539 6.635 1.00 88.88 73 LYS A O 1
ATOM 557 N N . PRO A 1 74 ? -3.464 -15.707 6.808 1.00 90.81 74 PRO A N 1
ATOM 558 C CA . PRO A 1 74 ? -4.076 -16.768 6.002 1.00 90.81 74 PRO A CA 1
ATOM 559 C C . PRO A 1 74 ? -3.502 -16.873 4.583 1.00 90.81 74 PRO A C 1
ATOM 561 O O . PRO A 1 74 ? -3.428 -17.968 4.036 1.00 90.81 74 PRO A O 1
ATOM 564 N N . MET A 1 75 ? -3.035 -15.757 4.017 1.00 89.12 75 MET A N 1
ATOM 565 C CA . MET A 1 75 ? -2.431 -15.694 2.682 1.00 89.12 75 MET A CA 1
ATOM 566 C C . MET A 1 75 ? -0.894 -15.760 2.700 1.00 89.12 75 MET A C 1
ATOM 568 O O . MET A 1 75 ? -0.251 -15.547 1.676 1.00 89.12 75 MET A O 1
ATOM 572 N N . GLY A 1 76 ? -0.276 -16.034 3.855 1.00 87.81 76 GLY A N 1
ATOM 573 C CA . GLY A 1 76 ? 1.185 -16.044 4.007 1.00 87.81 76 GLY A CA 1
ATOM 574 C C . GLY A 1 76 ? 1.827 -14.650 4.050 1.00 87.81 76 GLY A C 1
ATOM 575 O O . GLY A 1 76 ? 3.052 -14.533 4.013 1.00 87.81 76 GLY A O 1
ATOM 576 N N . ILE A 1 77 ? 1.017 -13.598 4.163 1.00 87.94 77 ILE A N 1
ATOM 577 C CA . ILE A 1 77 ? 1.451 -12.205 4.272 1.00 87.94 77 ILE A CA 1
ATOM 578 C C . ILE A 1 77 ? 1.702 -11.868 5.754 1.00 87.94 77 ILE A C 1
ATOM 580 O O . ILE A 1 77 ? 1.069 -12.447 6.648 1.00 87.94 77 ILE A O 1
ATOM 584 N N . PRO A 1 78 ? 2.647 -10.961 6.080 1.00 89.25 78 PRO A N 1
ATOM 585 C CA . PRO A 1 78 ? 2.852 -10.525 7.456 1.00 89.25 78 PRO A CA 1
ATOM 586 C C . PRO A 1 78 ? 1.562 -10.029 8.120 1.00 89.25 78 PRO A C 1
ATOM 588 O O . PRO A 1 78 ? 0.668 -9.502 7.469 1.00 89.25 78 PRO A O 1
ATOM 591 N N . LYS A 1 79 ? 1.517 -10.088 9.459 1.00 87.94 79 LYS A N 1
ATOM 592 C CA . LYS A 1 79 ? 0.382 -9.623 10.291 1.00 87.94 79 LYS A CA 1
ATOM 593 C C . LYS A 1 79 ? -0.021 -8.151 10.097 1.00 87.94 79 LYS A C 1
ATOM 595 O O . LYS A 1 79 ? -0.924 -7.678 10.770 1.00 87.94 79 LYS A O 1
ATOM 600 N N . THR A 1 80 ? 0.760 -7.421 9.313 1.00 89.38 80 THR A N 1
ATOM 601 C CA . THR A 1 80 ? 0.565 -6.012 9.006 1.00 89.38 80 THR A CA 1
ATOM 602 C C . THR A 1 80 ? -0.620 -5.801 8.063 1.00 89.38 80 THR A C 1
ATOM 604 O O . THR A 1 80 ? -1.138 -4.697 8.074 1.00 89.38 80 THR A O 1
ATOM 607 N N . GLY A 1 81 ? -1.039 -6.822 7.301 1.00 93.75 81 GLY A N 1
ATOM 608 C CA . GLY A 1 81 ? -2.152 -6.709 6.354 1.00 93.75 81 GLY A CA 1
ATOM 609 C C . GLY A 1 81 ? -1.851 -5.774 5.178 1.00 93.75 81 GLY A C 1
ATOM 610 O O . GLY A 1 81 ? -0.691 -5.410 4.963 1.00 93.75 81 GLY A O 1
ATOM 611 N N . VAL A 1 82 ? -2.879 -5.399 4.414 1.00 94.56 82 VAL A N 1
ATOM 612 C CA . VAL A 1 82 ? -2.770 -4.460 3.288 1.00 94.56 82 VAL A CA 1
ATOM 613 C C . VAL A 1 82 ? -2.790 -3.011 3.774 1.00 94.56 82 VAL A C 1
ATOM 615 O O . VAL A 1 82 ? -1.877 -2.249 3.455 1.00 94.56 82 VAL A O 1
ATOM 618 N N . PHE A 1 83 ? -3.753 -2.629 4.609 1.00 95.06 83 PHE A N 1
ATOM 619 C CA . PHE A 1 83 ? -3.920 -1.258 5.082 1.00 95.06 83 PHE A CA 1
ATOM 620 C C . PHE A 1 83 ? -2.833 -0.881 6.080 1.00 95.06 83 PHE A C 1
ATOM 622 O O . PHE A 1 83 ? -2.206 0.174 5.966 1.00 95.06 83 PHE A O 1
ATOM 629 N N . GLY A 1 84 ? -2.491 -1.782 7.004 1.00 94.25 84 GLY A N 1
ATOM 630 C CA . GLY A 1 84 ? -1.345 -1.558 7.878 1.00 94.25 84 GLY A CA 1
ATOM 631 C C . GLY A 1 84 ? -0.010 -1.497 7.124 1.00 94.25 84 GLY A C 1
ATOM 632 O O . GLY A 1 84 ? 0.951 -0.926 7.660 1.00 94.25 84 GLY A O 1
ATOM 633 N N . LEU A 1 85 ? 0.079 -2.073 5.914 1.00 92.88 85 LEU A N 1
ATOM 634 C CA . LEU A 1 85 ? 1.255 -1.975 5.043 1.00 92.88 85 LEU A CA 1
ATOM 635 C C . LEU A 1 85 ? 1.267 -0.637 4.304 1.00 92.88 85 LEU A C 1
ATOM 637 O O . LEU A 1 85 ? 2.325 -0.011 4.260 1.00 92.88 85 LEU A O 1
ATOM 641 N N . MET A 1 86 ? 0.120 -0.166 3.808 1.00 93.12 86 MET A N 1
ATOM 642 C CA . MET A 1 86 ? -0.021 1.190 3.263 1.00 93.12 86 MET A CA 1
ATOM 643 C C . MET A 1 86 ? 0.416 2.238 4.284 1.00 93.12 86 MET A C 1
ATOM 645 O O . MET A 1 86 ? 1.248 3.086 3.971 1.00 93.12 86 MET A O 1
ATOM 649 N N . ASP A 1 87 ? -0.022 2.111 5.538 1.00 94.31 87 ASP A N 1
ATOM 650 C CA . ASP A 1 87 ? 0.404 3.008 6.614 1.00 94.31 87 ASP A CA 1
ATOM 651 C C . ASP A 1 87 ? 1.912 2.942 6.884 1.00 94.31 87 ASP A C 1
ATOM 653 O O . ASP A 1 87 ? 2.526 3.932 7.285 1.00 94.31 87 ASP A O 1
ATOM 657 N N . LEU A 1 88 ? 2.523 1.765 6.732 1.00 92.38 88 LEU A N 1
ATOM 658 C CA . LEU A 1 88 ? 3.956 1.579 6.951 1.00 92.38 88 LEU A CA 1
ATOM 659 C C . LEU A 1 88 ? 4.791 2.195 5.821 1.00 92.38 88 LEU A C 1
ATOM 661 O O . LEU A 1 88 ? 5.826 2.807 6.092 1.00 92.38 88 LEU A O 1
ATOM 665 N N . VAL A 1 89 ? 4.367 2.001 4.572 1.00 90.31 89 VAL A N 1
ATOM 666 C CA . VAL A 1 89 ? 5.041 2.524 3.375 1.00 90.31 89 VAL A CA 1
ATOM 667 C C . VAL A 1 89 ? 4.868 4.043 3.292 1.00 90.31 89 VAL A C 1
ATOM 669 O O . VAL A 1 89 ? 5.854 4.774 3.130 1.00 90.31 89 VAL A O 1
ATOM 672 N N . GLY A 1 90 ? 3.641 4.509 3.499 1.00 90.62 90 GLY A N 1
ATOM 673 C CA . GLY A 1 90 ? 3.208 5.891 3.353 1.00 90.62 90 GLY A CA 1
ATOM 674 C C . GLY A 1 90 ? 2.120 5.998 2.290 1.00 90.62 90 GLY A C 1
ATOM 675 O O . GLY A 1 90 ? 2.346 5.634 1.135 1.00 90.62 90 GLY A O 1
ATOM 676 N N . ILE A 1 91 ? 0.949 6.498 2.686 1.00 91.44 91 ILE A N 1
ATOM 677 C CA . ILE A 1 91 ? -0.203 6.694 1.786 1.00 91.44 91 ILE A CA 1
ATOM 678 C C . ILE A 1 91 ? 0.108 7.783 0.744 1.00 91.44 91 ILE A C 1
ATOM 680 O O . ILE A 1 91 ? -0.326 7.711 -0.400 1.00 91.44 91 ILE A O 1
ATOM 684 N N . ASP A 1 92 ? 0.954 8.747 1.107 1.00 88.12 92 ASP A N 1
ATOM 685 C CA . ASP A 1 92 ? 1.425 9.840 0.253 1.00 88.12 92 ASP A CA 1
ATOM 686 C C . ASP A 1 92 ? 2.183 9.379 -1.001 1.00 88.12 92 ASP A C 1
ATOM 688 O O . ASP A 1 92 ? 2.265 10.113 -1.984 1.00 88.12 92 ASP A O 1
ATOM 692 N N . LEU A 1 93 ? 2.723 8.159 -1.000 1.00 88.25 93 LEU A N 1
ATOM 693 C CA . LEU A 1 93 ? 3.441 7.612 -2.150 1.00 88.25 93 LEU A CA 1
ATOM 694 C C . LEU A 1 93 ? 2.512 7.020 -3.215 1.00 88.25 93 LEU A C 1
ATOM 696 O O . LEU A 1 93 ? 2.922 6.899 -4.370 1.00 88.25 93 LEU A O 1
ATOM 700 N N . GLN A 1 94 ? 1.277 6.664 -2.857 1.00 86.88 94 GLN A N 1
ATOM 701 C CA . GLN A 1 94 ? 0.332 6.001 -3.756 1.00 86.88 94 GLN A CA 1
ATOM 702 C C . GLN A 1 94 ? 0.088 6.744 -5.084 1.00 86.88 94 GLN A C 1
ATOM 704 O O . GLN A 1 94 ? 0.171 6.080 -6.123 1.00 86.88 94 GLN A O 1
ATOM 709 N N . PRO A 1 95 ? -0.146 8.075 -5.128 1.00 87.31 95 PRO A N 1
ATOM 710 C CA . PRO A 1 95 ? -0.373 8.767 -6.400 1.00 87.31 95 PRO A CA 1
ATOM 711 C C . PRO A 1 95 ? 0.859 8.728 -7.311 1.00 87.31 95 PRO A C 1
ATOM 713 O O . PRO A 1 95 ? 0.737 8.547 -8.521 1.00 87.31 95 PRO A O 1
ATOM 716 N N . HIS A 1 96 ? 2.062 8.827 -6.740 1.00 88.56 96 HIS A N 1
ATOM 717 C CA . HIS A 1 96 ? 3.308 8.760 -7.505 1.00 88.56 96 HIS A CA 1
ATOM 718 C C . HIS A 1 96 ? 3.546 7.366 -8.088 1.00 88.56 96 HIS A C 1
ATOM 720 O O . HIS A 1 96 ? 3.915 7.234 -9.255 1.00 88.56 96 HIS A O 1
ATOM 726 N N . VAL A 1 97 ? 3.305 6.328 -7.287 1.00 88.75 97 VAL A N 1
ATOM 727 C CA . VAL A 1 97 ? 3.446 4.933 -7.714 1.00 88.75 97 VAL A CA 1
ATOM 728 C C . VAL A 1 97 ? 2.411 4.592 -8.786 1.00 88.75 97 VAL A C 1
ATOM 730 O O . VAL A 1 97 ? 2.771 4.036 -9.820 1.00 88.75 97 VAL A O 1
ATOM 733 N N . SER A 1 98 ? 1.153 4.989 -8.592 1.00 89.25 98 SER A N 1
ATOM 734 C CA . SER A 1 98 ? 0.081 4.753 -9.566 1.00 89.25 98 SER A CA 1
ATOM 735 C C . SER A 1 98 ? 0.350 5.461 -10.892 1.00 89.25 98 SER A C 1
ATOM 737 O O . SER A 1 98 ? 0.221 4.853 -11.953 1.00 89.25 98 SER A O 1
ATOM 739 N N . ALA A 1 99 ? 0.810 6.716 -10.852 1.00 90.12 99 ALA A N 1
ATOM 740 C CA . ALA A 1 99 ? 1.196 7.451 -12.054 1.00 90.12 99 ALA A CA 1
ATOM 741 C C . ALA A 1 99 ? 2.346 6.761 -12.808 1.00 90.12 99 ALA A C 1
ATOM 743 O O . ALA A 1 99 ? 2.287 6.635 -14.032 1.00 90.12 99 ALA A O 1
ATOM 744 N N . SER A 1 100 ? 3.358 6.264 -12.085 1.00 89.25 100 SER A N 1
ATOM 745 C CA . SER A 1 100 ? 4.456 5.484 -12.673 1.00 89.25 100 SER A CA 1
ATOM 746 C C . SER A 1 100 ? 3.922 4.229 -13.367 1.00 89.25 100 SER A C 1
ATOM 748 O O . SER A 1 100 ? 4.156 4.036 -14.560 1.00 89.25 100 SER A O 1
ATOM 750 N N . MET A 1 101 ? 3.105 3.441 -12.665 1.00 89.19 101 MET A N 1
ATOM 751 C CA . MET A 1 101 ? 2.488 2.214 -13.177 1.00 89.19 101 MET A CA 1
ATOM 752 C C . MET A 1 101 ? 1.667 2.467 -14.444 1.00 89.19 101 MET A C 1
ATOM 754 O O . MET A 1 101 ? 1.861 1.802 -15.459 1.00 89.19 101 MET A O 1
ATOM 758 N N . LEU A 1 102 ? 0.787 3.470 -14.430 1.00 90.25 102 LEU A N 1
ATOM 759 C CA . LEU A 1 102 ? -0.035 3.831 -15.586 1.00 90.25 102 LEU A CA 1
ATOM 760 C C . LEU A 1 102 ? 0.787 4.358 -16.769 1.00 90.25 102 LEU A C 1
ATOM 762 O O . LEU A 1 102 ? 0.339 4.238 -17.909 1.00 90.25 102 LEU A O 1
ATOM 766 N N . SER A 1 103 ? 1.963 4.939 -16.527 1.00 90.38 103 SER A N 1
ATOM 767 C CA . SER A 1 103 ? 2.856 5.398 -17.595 1.00 90.38 103 SER A CA 1
ATOM 768 C C . SER A 1 103 ? 3.650 4.258 -18.237 1.00 90.38 103 SER A C 1
ATOM 770 O O . SER A 1 103 ? 3.918 4.293 -19.437 1.00 90.38 103 SER A O 1
ATOM 772 N N . GLU A 1 104 ? 3.991 3.229 -17.460 1.00 86.06 104 GLU A N 1
ATOM 773 C CA . GLU A 1 104 ? 4.839 2.129 -17.915 1.00 86.06 104 GLU A CA 1
ATOM 774 C C . GLU A 1 104 ? 4.041 0.920 -18.415 1.00 86.06 104 GLU A C 1
ATOM 776 O O . GLU A 1 104 ? 4.557 0.136 -19.215 1.00 86.06 104 GLU A O 1
ATOM 781 N N . LEU A 1 105 ? 2.811 0.713 -17.931 1.00 86.62 105 LEU A N 1
ATOM 782 C CA . LEU A 1 105 ? 1.978 -0.448 -18.261 1.00 86.62 105 LEU A CA 1
ATOM 783 C C . LEU A 1 105 ? 1.264 -0.317 -19.609 1.00 86.62 105 LEU A C 1
ATOM 785 O O . LEU A 1 105 ? 0.714 0.747 -19.913 1.00 86.62 105 LEU A O 1
ATOM 789 N N . PRO A 1 106 ? 1.209 -1.409 -20.405 1.00 89.44 106 PRO A N 1
ATOM 790 C CA . PRO A 1 106 ? 0.422 -1.446 -21.632 1.00 89.44 106 PRO A CA 1
ATOM 791 C C . PRO A 1 106 ? -1.024 -0.999 -21.403 1.00 89.44 106 PRO A C 1
ATOM 793 O O . PRO A 1 106 ? -1.583 -1.188 -20.326 1.00 89.44 106 PRO A O 1
ATOM 796 N N . GLU A 1 107 ? -1.671 -0.458 -22.435 1.00 88.44 107 GLU A N 1
ATOM 797 C CA . GLU A 1 107 ? -3.066 0.009 -22.347 1.00 88.44 107 GLU A CA 1
ATOM 798 C C . GLU A 1 107 ? -4.066 -1.084 -21.942 1.00 88.44 107 GLU A C 1
ATOM 800 O O . GLU A 1 107 ? -5.111 -0.780 -21.384 1.00 88.44 107 GLU A O 1
ATOM 805 N N . LYS A 1 108 ? -3.744 -2.353 -22.211 1.00 89.19 108 LYS A N 1
ATOM 806 C CA . LYS A 1 108 ? -4.593 -3.518 -21.910 1.00 89.19 108 LYS A CA 1
ATOM 807 C C . LYS A 1 108 ? -4.138 -4.296 -20.671 1.00 89.19 108 LYS A C 1
ATOM 809 O O . LYS A 1 108 ? -4.459 -5.473 -20.539 1.00 89.19 108 LYS A O 1
ATOM 814 N N . ASP A 1 109 ? -3.310 -3.687 -19.828 1.00 90.62 109 ASP A N 1
ATOM 815 C CA . ASP A 1 109 ? -2.833 -4.321 -18.603 1.00 90.62 109 ASP A CA 1
ATOM 816 C C . ASP A 1 109 ? -3.938 -4.377 -17.537 1.00 90.62 109 ASP A C 1
ATOM 818 O O . ASP A 1 109 ? -4.650 -3.394 -17.330 1.00 90.62 109 ASP A O 1
ATOM 822 N N . MET A 1 110 ? -4.045 -5.507 -16.829 1.00 89.88 110 MET A N 1
ATOM 823 C CA . MET A 1 110 ? -5.059 -5.737 -15.791 1.00 89.88 110 MET A CA 1
ATOM 824 C C . MET A 1 110 ? -5.003 -4.709 -14.658 1.00 89.88 110 MET A C 1
ATOM 826 O O . MET A 1 110 ? -6.016 -4.453 -14.011 1.00 89.88 110 MET A O 1
ATOM 830 N N . TYR A 1 111 ? -3.839 -4.106 -14.397 1.00 91.06 111 TYR A N 1
ATOM 831 C CA . TYR A 1 111 ? -3.725 -3.044 -13.400 1.00 91.06 111 TYR A CA 1
ATOM 832 C C . TYR A 1 111 ? -4.654 -1.868 -13.701 1.00 91.06 111 TYR A C 1
ATOM 834 O O . TYR A 1 111 ? -5.211 -1.289 -12.775 1.00 91.06 111 TYR A O 1
ATOM 842 N N . ARG A 1 112 ? -4.866 -1.536 -14.979 1.00 91.31 112 ARG A N 1
ATOM 843 C CA . ARG A 1 112 ? -5.737 -0.422 -15.379 1.00 91.31 112 ARG A CA 1
ATOM 844 C C . ARG A 1 112 ? -7.206 -0.685 -15.062 1.00 91.31 112 ARG A C 1
ATOM 846 O O . ARG A 1 112 ? -7.934 0.268 -14.820 1.00 91.31 112 ARG A O 1
ATOM 853 N N . ASP A 1 113 ? -7.618 -1.951 -15.020 1.00 90.69 113 ASP A N 1
ATOM 854 C CA . ASP A 1 113 ? -8.971 -2.328 -14.608 1.00 90.69 113 ASP A CA 1
ATOM 855 C C . ASP A 1 113 ? -9.135 -2.238 -13.087 1.00 90.69 113 ASP A C 1
ATOM 857 O O . ASP A 1 113 ? -10.222 -1.931 -12.598 1.00 90.69 113 ASP A O 1
ATOM 861 N N . ILE A 1 114 ? -8.071 -2.537 -12.335 1.00 90.38 114 ILE A N 1
ATOM 862 C CA . ILE A 1 114 ? -8.051 -2.508 -10.868 1.00 90.38 114 ILE A CA 1
ATOM 863 C C . ILE A 1 114 ? -7.922 -1.085 -10.329 1.00 90.38 114 ILE A C 1
ATOM 865 O O . ILE A 1 114 ? -8.618 -0.745 -9.375 1.00 90.38 114 ILE A O 1
ATOM 869 N N . HIS A 1 115 ? -7.056 -0.273 -10.930 1.00 89.88 115 HIS A N 1
ATOM 870 C CA . HIS A 1 115 ? -6.760 1.073 -10.472 1.00 89.88 115 HIS A CA 1
ATOM 871 C C . HIS A 1 115 ? -8.007 1.959 -10.519 1.00 89.88 115 HIS A C 1
ATOM 873 O O . HIS A 1 115 ? -8.655 2.104 -11.558 1.00 89.88 115 HIS A O 1
ATOM 879 N N . ARG A 1 116 ? -8.321 2.575 -9.381 1.00 85.25 116 ARG A N 1
ATOM 880 C CA . ARG A 1 116 ? -9.380 3.571 -9.252 1.00 85.25 116 ARG A CA 1
ATOM 881 C C . ARG A 1 116 ? -8.887 4.708 -8.380 1.00 85.25 116 ARG A C 1
ATOM 883 O O . ARG A 1 116 ? -8.373 4.474 -7.289 1.00 85.25 116 ARG A O 1
ATOM 890 N N . GLU A 1 117 ? -9.088 5.929 -8.855 1.00 83.69 117 GLU A N 1
ATOM 891 C CA . GLU A 1 117 ? -8.943 7.108 -8.010 1.00 83.69 117 GLU A CA 1
ATOM 892 C C . GLU A 1 117 ? -9.969 7.041 -6.870 1.00 83.69 117 GLU A C 1
ATOM 894 O O . GLU A 1 117 ? -11.090 6.551 -7.045 1.00 83.69 117 GLU A O 1
ATOM 899 N N . SER A 1 118 ? -9.566 7.490 -5.683 1.00 85.31 118 SER A N 1
ATOM 900 C CA . SER A 1 118 ? -10.385 7.425 -4.478 1.00 85.31 118 SER A CA 1
ATOM 901 C C . SER A 1 118 ? -10.339 8.760 -3.753 1.00 85.31 118 SER A C 1
ATOM 903 O O . SER A 1 118 ? -9.353 9.087 -3.089 1.00 85.31 118 SER A O 1
ATOM 905 N N . ASP A 1 119 ? -11.452 9.494 -3.815 1.00 87.69 119 ASP A N 1
ATOM 906 C CA . ASP A 1 119 ? -11.630 10.768 -3.106 1.00 87.69 119 ASP A CA 1
ATOM 907 C C . ASP A 1 119 ? -11.358 10.638 -1.599 1.00 87.69 119 ASP A C 1
ATOM 909 O O . ASP A 1 119 ? -10.908 11.583 -0.945 1.00 87.69 119 ASP A O 1
ATOM 913 N N . PHE A 1 120 ? -11.629 9.454 -1.042 1.00 88.31 120 PHE A N 1
ATOM 914 C CA . PHE A 1 120 ? -11.361 9.117 0.350 1.00 88.31 120 PHE A CA 1
ATOM 915 C C . PHE A 1 120 ? -9.864 9.172 0.661 1.00 88.31 120 PHE A C 1
ATOM 917 O O . PHE A 1 120 ? -9.444 9.869 1.587 1.00 88.31 120 PHE A O 1
ATOM 924 N N . ILE A 1 121 ? -9.059 8.471 -0.137 1.00 87.81 121 ILE A N 1
ATOM 925 C CA . ILE A 1 121 ? -7.605 8.411 0.029 1.00 87.81 121 ILE A CA 1
ATOM 926 C C . ILE A 1 121 ? -6.995 9.796 -0.231 1.00 87.81 121 ILE A C 1
ATOM 928 O O . ILE A 1 121 ? -6.158 10.262 0.546 1.00 87.81 121 ILE A O 1
ATOM 932 N N . ASP A 1 122 ? -7.481 10.510 -1.248 1.00 87.06 122 ASP A N 1
ATOM 933 C CA . ASP A 1 122 ? -7.039 11.873 -1.555 1.00 87.06 122 ASP A CA 1
ATOM 934 C C . ASP A 1 122 ? -7.355 12.861 -0.424 1.00 87.06 122 ASP A C 1
ATOM 936 O O . ASP A 1 122 ? -6.592 13.795 -0.151 1.00 87.06 122 ASP A O 1
ATOM 940 N N . ARG A 1 123 ? -8.488 12.686 0.264 1.00 89.25 123 ARG A N 1
ATOM 941 C CA . ARG A 1 123 ? -8.828 13.466 1.459 1.00 89.25 123 ARG A CA 1
ATOM 942 C C . ARG A 1 123 ? -7.895 13.137 2.622 1.00 89.25 123 ARG A C 1
ATOM 944 O O . ARG A 1 123 ? -7.338 14.069 3.200 1.00 89.25 123 ARG A O 1
ATOM 951 N N . MET A 1 124 ? -7.671 11.855 2.921 1.00 89.06 124 MET A N 1
ATOM 952 C CA . MET A 1 124 ? -6.737 11.432 3.975 1.00 89.06 124 MET A CA 1
ATOM 953 C C . MET A 1 124 ? -5.360 12.071 3.784 1.00 89.06 124 MET A C 1
ATOM 955 O O . MET A 1 124 ? -4.816 12.684 4.705 1.00 89.06 124 MET A O 1
ATOM 959 N N . PHE A 1 125 ? -4.836 12.002 2.560 1.00 84.38 125 PHE A N 1
ATOM 960 C CA . PHE A 1 125 ? -3.579 12.636 2.191 1.00 84.38 125 PHE A CA 1
ATOM 961 C C . PHE A 1 125 ? -3.591 14.152 2.457 1.00 84.38 125 PHE A C 1
ATOM 963 O O . PHE A 1 125 ? -2.709 14.654 3.160 1.00 84.38 125 PHE A O 1
ATOM 970 N N . ARG A 1 126 ? -4.603 14.883 1.964 1.00 86.56 126 ARG A N 1
ATOM 971 C CA . ARG A 1 126 ? -4.723 16.345 2.147 1.00 86.56 126 ARG A CA 1
ATOM 972 C C . ARG A 1 126 ? -4.814 16.773 3.612 1.00 86.56 126 ARG A C 1
ATOM 974 O O . ARG A 1 126 ? -4.332 17.846 3.965 1.00 86.56 126 ARG A O 1
ATOM 981 N N . GLU A 1 127 ? -5.402 15.946 4.468 1.00 89.44 127 GLU A N 1
ATOM 982 C CA . GLU A 1 127 ? -5.558 16.220 5.903 1.00 89.44 127 GLU A CA 1
ATOM 983 C C . GLU A 1 127 ? -4.323 15.824 6.744 1.00 89.44 127 GLU A C 1
ATOM 985 O O . GLU A 1 127 ? -4.221 16.153 7.938 1.00 89.44 127 GLU A O 1
ATOM 990 N N . GLY A 1 128 ? -3.332 15.190 6.108 1.00 88.50 128 GLY A N 1
ATOM 991 C CA . GLY A 1 128 ? -2.066 14.778 6.715 1.00 88.50 128 GLY A CA 1
ATOM 992 C C . GLY A 1 128 ? -2.083 13.370 7.318 1.00 88.50 128 GLY A C 1
ATOM 993 O O . GLY A 1 128 ? -1.201 13.043 8.121 1.00 88.50 128 GLY A O 1
ATOM 994 N N . TYR A 1 129 ? -3.061 12.541 6.947 1.00 92.06 129 TYR A N 1
ATOM 995 C CA . TYR A 1 129 ? -3.109 11.118 7.278 1.00 92.06 129 TYR A CA 1
ATOM 996 C C . TYR A 1 129 ? -2.277 10.311 6.275 1.00 92.06 129 TYR A C 1
ATOM 998 O O . TYR A 1 129 ? -2.793 9.650 5.379 1.00 92.06 129 TYR A O 1
ATOM 1006 N N . THR A 1 130 ? -0.953 10.400 6.406 1.00 92.75 130 THR A N 1
ATOM 1007 C CA . THR A 1 130 ? 0.018 9.764 5.498 1.00 92.75 130 THR A CA 1
ATOM 1008 C C . THR A 1 130 ? 0.536 8.415 6.009 1.00 92.75 130 THR A C 1
ATOM 1010 O O . THR A 1 130 ? 1.553 7.909 5.534 1.00 92.75 130 THR A O 1
ATOM 1013 N N . GLY A 1 131 ? -0.138 7.812 6.990 1.00 92.25 131 GLY A N 1
ATOM 1014 C CA . GLY A 1 131 ? 0.289 6.583 7.654 1.00 92.25 131 GLY A CA 1
ATOM 1015 C C . GLY A 1 131 ? 1.156 6.852 8.886 1.00 92.25 131 GLY A C 1
ATOM 1016 O O . GLY A 1 131 ? 1.035 7.877 9.560 1.00 92.25 131 GLY A O 1
ATOM 1017 N N . ARG A 1 132 ? 2.081 5.936 9.193 1.00 91.00 132 ARG A N 1
ATOM 1018 C CA . ARG A 1 132 ? 2.912 5.959 10.416 1.00 91.00 132 ARG A CA 1
ATOM 1019 C C . ARG A 1 132 ? 3.901 7.123 10.488 1.00 91.00 132 ARG A C 1
ATOM 1021 O O . ARG A 1 132 ? 4.465 7.362 11.551 1.00 91.00 132 ARG A O 1
ATOM 1028 N N . LYS A 1 133 ? 4.156 7.798 9.366 1.00 86.88 133 LYS A N 1
ATOM 1029 C CA . LYS A 1 133 ? 5.037 8.974 9.289 1.00 86.88 133 LYS A CA 1
ATOM 1030 C C . LYS A 1 133 ? 4.308 10.279 9.636 1.00 86.88 133 LYS A C 1
ATOM 1032 O O . LYS A 1 133 ? 4.974 11.261 9.947 1.00 86.88 133 LYS A O 1
ATOM 1037 N N . GLY A 1 134 ? 2.978 10.292 9.544 1.00 86.75 134 GLY A N 1
ATOM 1038 C CA . GLY A 1 134 ? 2.132 11.465 9.758 1.00 86.75 134 GLY A CA 1
ATOM 1039 C C . GLY A 1 134 ? 1.266 11.342 11.009 1.00 86.75 134 GLY A C 1
ATOM 1040 O O . GLY A 1 134 ? 1.679 10.774 12.019 1.00 86.75 134 GLY A O 1
ATOM 1041 N N . LYS A 1 135 ? 0.036 11.865 10.933 1.00 87.75 135 LYS A N 1
ATOM 1042 C CA . LYS A 1 135 ? -0.953 11.822 12.029 1.00 87.75 135 LYS A CA 1
ATOM 1043 C C . LYS A 1 135 ? -1.567 10.429 12.263 1.00 87.75 135 LYS A C 1
ATOM 1045 O O . LYS A 1 135 ? -2.392 10.267 13.156 1.00 87.75 135 LYS A O 1
ATOM 1050 N N . GLY A 1 136 ? -1.193 9.443 11.452 1.00 91.19 136 GLY A N 1
ATOM 1051 C CA . GLY A 1 136 ? -1.892 8.172 11.282 1.00 91.19 136 GLY A CA 1
ATOM 1052 C C . GLY A 1 136 ? -2.284 7.978 9.820 1.00 91.19 136 GLY A C 1
ATOM 1053 O O . GLY A 1 136 ? -1.986 8.817 8.971 1.00 91.19 136 GLY A O 1
ATOM 1054 N N . GLY A 1 137 ? -2.929 6.864 9.519 1.00 93.62 137 GLY A N 1
ATOM 1055 C CA . GLY A 1 137 ? -3.504 6.585 8.209 1.00 93.62 137 GLY A CA 1
ATOM 1056 C C . GLY A 1 137 ? -4.784 5.792 8.392 1.00 93.62 137 GLY A C 1
ATOM 1057 O O . GLY A 1 137 ? -5.671 6.240 9.115 1.00 93.62 137 GLY A O 1
ATOM 1058 N N . PHE A 1 138 ? -4.859 4.609 7.793 1.00 95.00 138 PHE A N 1
ATOM 1059 C CA . PHE A 1 138 ? -5.981 3.696 8.016 1.00 95.00 138 PHE A CA 1
ATOM 1060 C C . PHE A 1 138 ? -6.052 3.222 9.462 1.00 95.00 138 PHE A C 1
ATOM 1062 O O . PHE A 1 138 ? -7.132 2.941 9.968 1.00 95.00 138 PHE A O 1
ATOM 1069 N N . TYR A 1 139 ? -4.904 3.174 10.137 1.00 94.81 139 TYR A N 1
ATOM 1070 C CA . TYR A 1 139 ? -4.808 3.048 11.576 1.00 94.81 139 TYR A CA 1
ATOM 1071 C C . TYR A 1 139 ? -4.164 4.280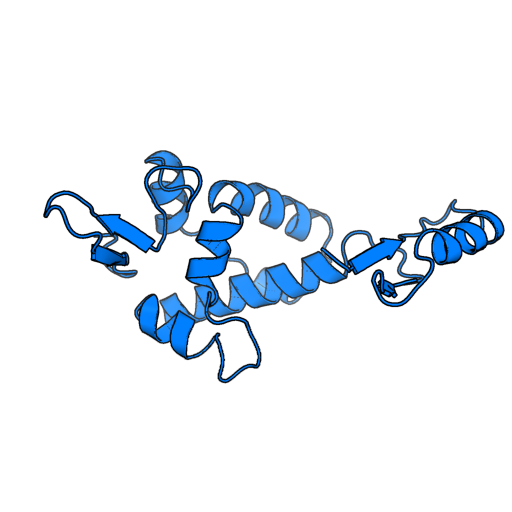 12.210 1.00 94.81 139 TYR A C 1
ATOM 1073 O O . TYR A 1 139 ? -3.231 4.891 11.675 1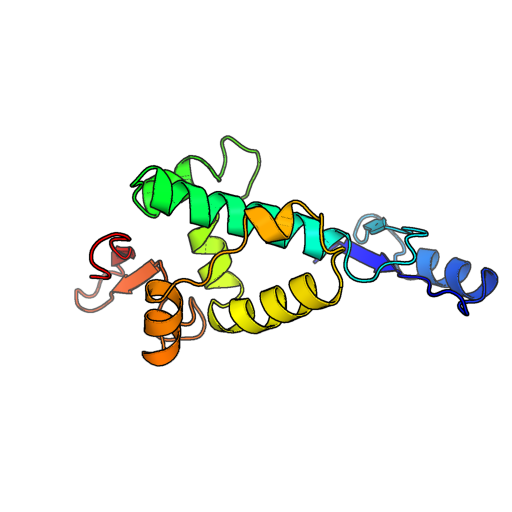.00 94.81 139 TYR A O 1
ATOM 1081 N N . ARG A 1 140 ? -4.574 4.571 13.443 1.00 91.31 140 ARG A N 1
ATOM 1082 C CA . ARG A 1 140 ? -3.895 5.518 14.332 1.00 91.31 140 ARG A CA 1
ATOM 1083 C C . ARG A 1 140 ? -3.767 4.950 15.739 1.00 91.31 140 ARG A C 1
ATOM 1085 O O . ARG A 1 140 ? -4.516 4.064 16.145 1.00 91.31 140 ARG A O 1
ATOM 1092 N N . LEU A 1 141 ? -2.778 5.441 16.480 1.00 87.12 141 LEU A N 1
ATOM 1093 C CA . LEU A 1 141 ? -2.624 5.125 17.896 1.00 87.12 141 LEU A CA 1
ATOM 1094 C C . LEU A 1 141 ? -3.095 6.329 18.708 1.00 87.12 141 LEU A C 1
ATOM 1096 O O . LEU A 1 141 ? -2.396 7.337 18.772 1.00 87.12 141 LEU A O 1
ATOM 1100 N N . ASN A 1 142 ? -4.268 6.215 19.318 1.00 85.50 142 ASN A N 1
ATOM 1101 C CA . ASN A 1 142 ? -4.796 7.215 20.228 1.00 85.50 142 ASN A CA 1
ATOM 1102 C C . ASN A 1 142 ? -4.185 7.013 21.622 1.00 85.50 142 ASN A C 1
ATOM 1104 O O . ASN A 1 142 ? -4.279 5.931 22.202 1.00 85.50 142 ASN A O 1
ATOM 1108 N N . THR A 1 143 ? -3.537 8.043 22.161 1.00 84.38 143 THR A N 1
ATOM 1109 C CA . THR A 1 143 ? -2.890 8.006 23.483 1.00 84.38 143 THR A CA 1
ATOM 1110 C C . THR A 1 143 ? -3.579 8.877 24.530 1.00 84.38 143 THR A C 1
ATOM 1112 O O . THR A 1 143 ? -3.080 8.966 25.651 1.00 84.38 143 THR A O 1
ATOM 1115 N N . ASP A 1 144 ? -4.724 9.484 24.215 1.00 83.19 144 ASP A N 1
ATOM 1116 C CA . ASP A 1 144 ? -5.407 10.457 25.082 1.00 83.19 144 ASP A CA 1
ATOM 1117 C C . ASP A 1 144 ? -5.830 9.854 26.429 1.00 83.19 144 ASP A C 1
ATOM 1119 O O . ASP A 1 144 ? -5.851 10.529 27.455 1.00 83.19 144 ASP A O 1
ATOM 1123 N N . SER A 1 145 ? -6.097 8.546 26.454 1.00 77.81 145 SER A N 1
ATOM 1124 C CA . SER A 1 145 ? -6.460 7.802 27.667 1.00 77.81 145 SER A CA 1
ATOM 1125 C C . SER A 1 145 ? -5.263 7.370 28.535 1.00 77.81 145 SER A C 1
ATOM 1127 O O . SER A 1 145 ? -5.439 6.671 29.535 1.00 77.81 145 SER A O 1
ATOM 1129 N N . GLY A 1 146 ? -4.027 7.708 28.147 1.00 79.00 146 GLY A N 1
ATOM 1130 C CA . GLY A 1 146 ? -2.793 7.237 28.793 1.00 79.00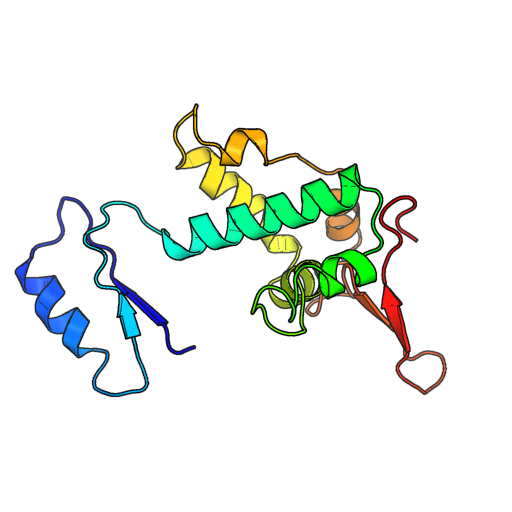 146 GLY A CA 1
ATOM 1131 C C . GLY A 1 146 ? -2.418 5.782 28.470 1.00 79.00 146 GLY A C 1
ATOM 1132 O O . GLY A 1 146 ? -1.300 5.356 28.761 1.00 79.00 146 GLY A O 1
ATOM 1133 N N . LYS A 1 147 ? -3.309 5.019 27.822 1.00 81.69 147 LYS A N 1
ATOM 1134 C CA . LYS A 1 147 ? -3.013 3.740 27.162 1.00 81.69 147 LYS A CA 1
ATOM 1135 C C . LYS A 1 147 ? -3.174 3.924 25.656 1.00 81.69 147 LYS A C 1
ATOM 1137 O O . LYS A 1 147 ? -4.164 4.489 25.212 1.00 81.69 147 LYS A O 1
ATOM 1142 N N . GLY A 1 148 ? -2.206 3.442 24.878 1.00 82.88 148 GLY A N 1
ATOM 1143 C CA . GLY A 1 148 ? -2.292 3.477 23.419 1.00 82.88 148 GLY A CA 1
ATOM 1144 C C . GLY A 1 148 ? -3.408 2.559 22.922 1.00 82.88 148 GLY A C 1
ATOM 1145 O O . GLY A 1 148 ? -3.263 1.337 22.983 1.00 82.88 148 GLY A O 1
ATOM 1146 N N . VAL A 1 149 ? -4.506 3.137 22.444 1.00 87.06 149 VAL A N 1
ATOM 1147 C CA . VAL A 1 149 ? -5.610 2.429 21.792 1.00 87.06 149 VAL A CA 1
ATOM 1148 C C . VAL A 1 149 ? -5.392 2.512 20.288 1.00 87.06 149 VAL A C 1
ATOM 1150 O O . VAL A 1 149 ? -5.218 3.596 19.736 1.00 87.06 149 VAL A O 1
ATOM 1153 N N . LYS A 1 150 ? -5.342 1.357 19.623 1.00 88.69 150 LYS A N 1
ATOM 1154 C CA . LYS A 1 150 ? -5.269 1.307 18.164 1.00 88.69 150 LYS A CA 1
ATOM 1155 C C . LYS A 1 150 ? -6.683 1.484 17.616 1.00 88.69 150 LYS A C 1
ATOM 1157 O O . LYS A 1 150 ? -7.548 0.672 17.927 1.00 88.69 150 LYS A O 1
ATOM 1162 N N . GLU A 1 151 ? -6.877 2.519 16.817 1.00 92.44 151 GLU A N 1
ATOM 1163 C CA . GLU A 1 151 ? -8.129 2.834 16.130 1.00 92.44 151 GLU A CA 1
ATOM 1164 C C . GLU A 1 151 ? -7.918 2.654 14.626 1.00 92.44 151 GLU A C 1
ATOM 1166 O O . GLU A 1 151 ? -6.798 2.839 14.131 1.00 92.44 151 GLU A O 1
ATOM 1171 N N . SER A 1 152 ? -8.973 2.270 13.919 1.00 94.19 152 SER A N 1
ATOM 1172 C CA . SER A 1 152 ? -9.037 2.217 12.462 1.00 94.19 152 SER A CA 1
ATOM 1173 C C . SER A 1 152 ? -10.057 3.223 11.949 1.00 94.19 152 SER A C 1
ATOM 1175 O O . SER A 1 152 ? -10.937 3.645 12.697 1.00 94.19 152 SER A O 1
ATOM 1177 N N . VAL A 1 153 ? -9.910 3.608 10.686 1.00 93.62 153 VAL A N 1
ATOM 1178 C CA . VAL A 1 153 ? -10.899 4.426 9.986 1.00 93.62 153 VAL A CA 1
ATOM 1179 C C . VAL A 1 153 ? -12.035 3.551 9.457 1.00 93.62 153 VAL A C 1
ATOM 1181 O O . VAL A 1 153 ? -11.796 2.460 8.930 1.00 93.62 153 VAL A O 1
ATOM 1184 N N . ASP A 1 154 ? -13.266 4.039 9.532 1.00 91.81 154 ASP A N 1
ATOM 1185 C CA . ASP A 1 154 ? -14.387 3.432 8.818 1.00 91.81 154 ASP A CA 1
ATOM 1186 C C . ASP A 1 154 ? -14.286 3.765 7.317 1.00 91.81 154 ASP A C 1
ATOM 1188 O O . ASP A 1 154 ? -14.274 4.930 6.915 1.00 91.81 154 ASP A O 1
ATOM 1192 N N . LEU A 1 155 ? -14.200 2.745 6.456 1.00 90.62 155 LEU A N 1
ATOM 1193 C CA . LEU A 1 155 ? -14.021 2.946 5.010 1.00 90.62 155 LEU A CA 1
ATOM 1194 C C . LEU A 1 155 ? -15.249 3.561 4.313 1.00 90.62 155 LEU A C 1
ATOM 1196 O O . LEU A 1 155 ? -15.122 4.069 3.200 1.00 90.62 155 LEU A O 1
ATOM 1200 N N . LYS A 1 156 ? -16.431 3.548 4.937 1.00 86.00 156 LYS A N 1
ATOM 1201 C CA . LYS A 1 156 ? -17.661 4.137 4.388 1.00 86.00 156 LYS A CA 1
ATOM 1202 C C . LYS A 1 156 ? -17.791 5.605 4.771 1.00 86.00 156 LYS A C 1
ATOM 1204 O O . LYS A 1 156 ? -18.170 6.421 3.931 1.00 86.00 156 LYS A O 1
ATOM 1209 N N . THR A 1 157 ? -17.506 5.948 6.026 1.00 86.25 157 THR A N 1
ATOM 1210 C CA . THR A 1 157 ? -17.704 7.313 6.545 1.00 86.25 157 THR A CA 1
ATOM 1211 C C . THR A 1 157 ? -16.421 8.144 6.516 1.00 86.25 157 THR A C 1
ATOM 1213 O O . THR A 1 157 ? -16.460 9.342 6.218 1.00 86.25 157 THR A O 1
ATOM 1216 N N . GLY A 1 158 ? -15.269 7.513 6.735 1.00 82.62 158 GLY A N 1
ATOM 1217 C CA . GLY A 1 158 ? -13.981 8.173 6.943 1.00 82.62 158 GLY A CA 1
ATOM 1218 C C . GLY A 1 158 ? -13.764 8.709 8.350 1.00 82.62 158 GLY A C 1
ATOM 1219 O O . GLY A 1 158 ? -12.872 9.539 8.519 1.00 82.62 158 GLY A O 1
ATOM 1220 N N . GLU A 1 159 ? -14.580 8.275 9.312 1.00 79.75 159 GLU A N 1
ATOM 1221 C CA . GLU A 1 159 ? -14.455 8.613 10.738 1.00 79.75 159 GLU A CA 1
ATOM 1222 C C . GLU A 1 159 ? -13.489 7.686 11.486 1.00 79.75 159 GLU A C 1
ATOM 1224 O O . GLU A 1 159 ? -13.394 6.492 11.113 1.00 79.75 159 GLU A O 1
#

Sequence (159 aa):
MRLLEVVAGHKTRPDVLKPCGNLAPGDWARALSSATTRPDSSQTASVFWMESAVRFAFEDELSVEEADAIIGKPMGIPKTGVFGLMDLVGIDLQPHVSASMLSELPEKDMYRDIHRESDFIDRMFREGYTGRKGKGGFYRLNTDSGKGVKESVDLKTGE

Secondary structure (DSSP, 8-state):
--EEE----TT--HHHHHHHHTTS-STT-EEE----SSTTHHHHHHHHHHHHHHHHHHHTT--HHHHHHHTSGGGT--TTTTHHHHHHH-GGGHHHHHHHHHHHS-TT-HHHHH----HHHHHHHHHT--BTTTTBSSEEEE-TTSS-EEEE--TTT--

Foldseek 3Di:
DAEDEDADAPPRDPVVVVVVCVVNPDDRHDYPPPPDNDPPPVVLVVLLVLLQLVQVCVVVQHQPQRSQVCQDVVVVHHSCRSQSVQLVVWLLCNVVSVVVSVVRDDPPDVSVVSDDDDPLSVVCVVVFQGHPVTCHHQWHFDCPVVDTDIDGARPVPRD

Radius of gyration: 18.66 Å; chains: 1; bounding box: 48×33×53 Å